Protein AF-E2C8U4-F1 (afdb_monomer)

Solvent-accessible surface area (backbone atoms only — not comparable to full-atom values): 4591 Å² total; per-residue (Å²): 115,46,83,35,76,90,38,60,66,26,31,32,26,52,85,78,51,61,90,83,55,64,63,44,63,88,51,58,53,73,48,65,88,81,57,102,53,72,44,69,33,69,6,29,31,72,42,80,55,97,88,38,81,43,74,28,32,29,31,62,76,79,54,93,56,94,63,64,23,41,36,12,44,58,69,80,106

Radius of gyration: 11.53 Å; Cα contacts (8 Å, |Δi|>4): 149; chains: 1; bounding box: 30×26×25 Å

Sequence (77 aa):
FMIDTGAAPNFIKRRSIHPENEINTNDIILLSGITNGNIATFGSSEIKYMGHTILLHVVDDKLPITQEGILGSDFLR

Nearest PDB structures (foldseek):
  7bgu-assembly2_D  TM=6.301E-01  e=8.621E-03  Mason-Pfizer monkey virus
  3mce-assembly1_B  TM=4.249E-01  e=6.376E+00  Homo sapiens
  9f1d-assembly1_Ct  TM=3.639E-01  e=6.787E+00  Homo sapiens
  3gfg-assembly2_D  TM=2.741E-01  e=6.376E+00  Bacillus subtilis subsp. subtilis str. 168
  3gfg-assembly3_E  TM=2.729E-01  e=7.687E+00  Bacillus subtilis subsp. subtilis str. 168

Organism: Harpegnathos saltator (NCBI:txid610380)

Structure (mmCIF, N/CA/C/O backbone):
data_AF-E2C8U4-F1
#
_entry.id   AF-E2C8U4-F1
#
loop_
_atom_site.group_PDB
_atom_site.id
_atom_site.type_symbol
_atom_site.label_atom_id
_atom_site.label_alt_id
_atom_site.label_comp_id
_atom_site.label_asym_id
_atom_site.label_entity_id
_atom_site.label_seq_id
_atom_site.pdbx_PDB_ins_code
_atom_site.Cartn_x
_atom_site.Cartn_y
_atom_site.Cartn_z
_atom_site.occupancy
_atom_site.B_iso_or_equiv
_atom_site.auth_seq_id
_atom_site.auth_comp_id
_atom_site.auth_asym_id
_atom_site.auth_atom_id
_atom_site.pdbx_PDB_model_num
ATOM 1 N N . PHE A 1 1 ? -11.247 1.631 -3.789 1.00 90.75 1 PHE A N 1
ATOM 2 C CA . PHE A 1 1 ? -10.339 0.490 -3.997 1.00 90.75 1 PHE A CA 1
ATOM 3 C C . PHE A 1 1 ? -10.716 -0.252 -5.266 1.00 90.75 1 PHE A C 1
ATOM 5 O O . PHE A 1 1 ? -11.877 -0.194 -5.652 1.00 90.75 1 PHE A O 1
ATOM 12 N N . MET A 1 2 ? -9.766 -0.947 -5.885 1.00 94.12 2 MET A N 1
ATOM 13 C CA . MET A 1 2 ? -10.040 -2.081 -6.775 1.00 94.12 2 MET A CA 1
ATOM 14 C C . MET A 1 2 ? -9.738 -3.371 -6.019 1.00 94.12 2 MET A C 1
ATOM 16 O O . MET A 1 2 ? -8.782 -3.406 -5.250 1.00 94.12 2 MET A O 1
ATOM 20 N N . ILE A 1 3 ? -10.564 -4.397 -6.208 1.00 93.81 3 ILE A N 1
ATOM 21 C CA . ILE A 1 3 ? -10.309 -5.732 -5.662 1.00 93.81 3 ILE A CA 1
ATOM 22 C C . ILE A 1 3 ? -9.464 -6.483 -6.687 1.00 93.81 3 ILE A C 1
ATOM 24 O O . ILE A 1 3 ? -9.867 -6.585 -7.845 1.00 93.81 3 ILE A O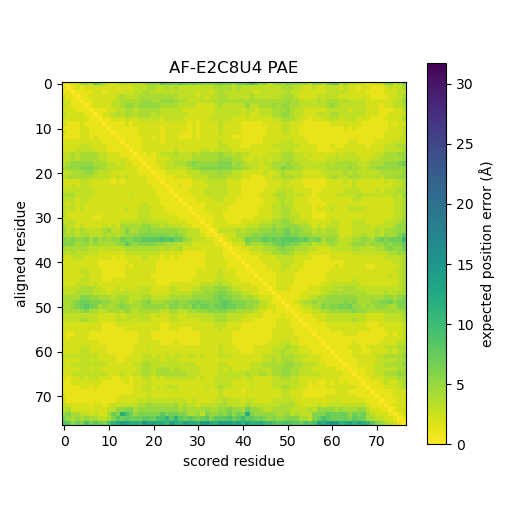 1
ATOM 28 N N . ASP A 1 4 ? -8.308 -6.981 -6.266 1.00 93.94 4 ASP A N 1
ATOM 29 C CA . ASP A 1 4 ? -7.382 -7.730 -7.111 1.00 93.94 4 ASP A CA 1
ATOM 30 C C . ASP A 1 4 ? -6.849 -8.942 -6.345 1.00 93.94 4 ASP A C 1
ATOM 32 O O . ASP A 1 4 ? -5.929 -8.841 -5.539 1.00 93.94 4 ASP A O 1
ATOM 36 N N . THR A 1 5 ? -7.418 -10.117 -6.606 1.00 92.00 5 THR A N 1
ATOM 37 C CA . THR A 1 5 ? -6.997 -11.363 -5.949 1.00 92.00 5 THR A CA 1
ATOM 38 C C . THR A 1 5 ? -5.625 -11.861 -6.412 1.00 92.00 5 THR A C 1
ATOM 40 O O . THR A 1 5 ? -5.103 -12.802 -5.821 1.00 92.00 5 THR A O 1
ATOM 43 N N . GLY A 1 6 ? -5.052 -11.279 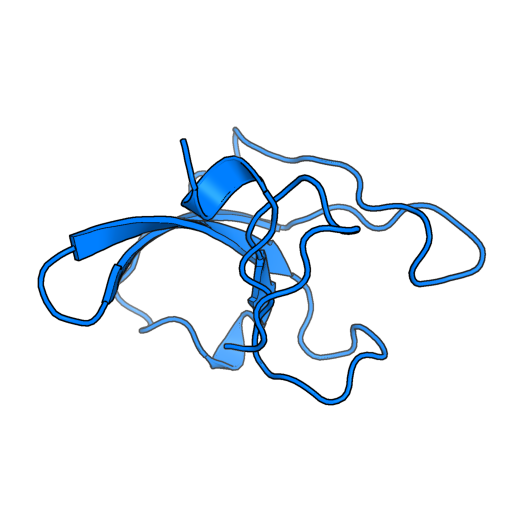-7.474 1.00 92.75 6 GLY A N 1
ATOM 44 C CA . GLY A 1 6 ? -3.675 -11.537 -7.899 1.00 92.75 6 GLY A CA 1
ATOM 45 C C . GLY A 1 6 ? -2.642 -10.782 -7.057 1.00 92.75 6 GLY A C 1
ATOM 46 O O . GLY A 1 6 ? -1.484 -11.197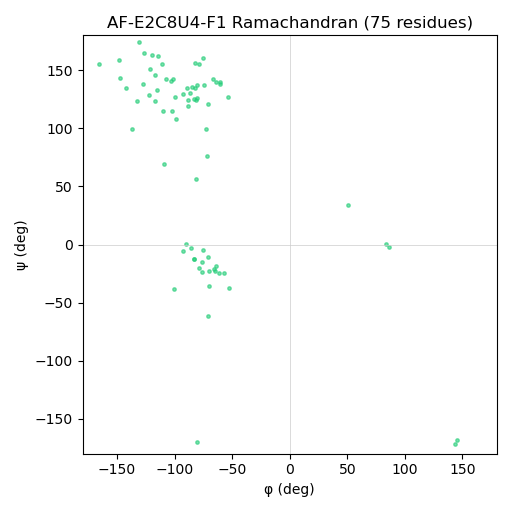 -6.995 1.00 92.75 6 GLY A O 1
ATOM 47 N N . ALA A 1 7 ? -3.056 -9.714 -6.371 1.00 93.56 7 ALA A N 1
ATOM 48 C CA . ALA A 1 7 ? -2.237 -9.013 -5.396 1.00 93.56 7 ALA A CA 1
ATOM 49 C C . ALA A 1 7 ? -2.369 -9.676 -4.018 1.00 93.56 7 ALA A C 1
ATOM 51 O O . ALA A 1 7 ? -3.473 -9.910 -3.526 1.00 93.56 7 ALA A O 1
ATOM 52 N N . ALA A 1 8 ? -1.239 -9.958 -3.367 1.00 93.50 8 ALA A N 1
ATOM 53 C CA . ALA A 1 8 ? -1.252 -10.475 -2.001 1.00 93.50 8 ALA A CA 1
ATOM 54 C C . ALA A 1 8 ? -1.683 -9.394 -0.981 1.00 93.50 8 ALA A C 1
ATOM 56 O O . ALA A 1 8 ? -2.746 -9.573 -0.377 1.00 93.50 8 ALA A O 1
ATOM 57 N N . PRO A 1 9 ? -0.952 -8.266 -0.835 1.00 95.38 9 PRO A N 1
ATOM 58 C CA . PRO A 1 9 ? -1.257 -7.266 0.182 1.00 95.38 9 PRO A CA 1
ATOM 59 C C . PRO A 1 9 ? -2.366 -6.302 -0.242 1.00 95.38 9 PRO A C 1
ATOM 61 O O . PRO A 1 9 ? -2.556 -6.006 -1.424 1.00 95.38 9 PRO A O 1
ATOM 64 N N . ASN A 1 10 ? -3.024 -5.712 0.754 1.00 96.06 10 ASN A N 1
ATOM 65 C CA . ASN A 1 10 ? -3.844 -4.521 0.562 1.00 96.06 10 ASN A CA 1
ATOM 66 C C . ASN A 1 10 ? -2.950 -3.278 0.626 1.00 96.06 10 ASN A C 1
ATOM 68 O O . ASN A 1 10 ? -2.119 -3.162 1.529 1.00 96.06 10 ASN A O 1
ATOM 72 N N . PHE A 1 11 ? -3.124 -2.320 -0.282 1.00 96.94 11 PHE A N 1
ATOM 73 C CA . PHE A 1 11 ? -2.343 -1.085 -0.247 1.00 96.94 11 PHE A CA 1
ATOM 74 C C . PHE A 1 11 ? -3.093 0.133 -0.781 1.00 96.94 11 PHE A C 1
ATOM 76 O O . PHE A 1 11 ? -4.066 0.022 -1.528 1.00 96.94 11 PHE A O 1
ATOM 83 N N . ILE A 1 12 ? -2.639 1.320 -0.390 1.00 97.56 12 ILE A N 1
ATOM 84 C CA . ILE A 1 12 ? -3.275 2.597 -0.717 1.00 97.56 12 ILE A CA 1
ATOM 85 C C . ILE A 1 12 ? -2.235 3.710 -0.871 1.00 97.56 12 ILE A C 1
ATOM 87 O O . ILE A 1 12 ? -1.238 3.761 -0.149 1.00 97.56 12 ILE A O 1
ATOM 91 N N . LYS A 1 13 ? -2.465 4.618 -1.820 1.00 97.88 13 LYS A N 1
ATOM 92 C CA . LYS A 1 13 ? -1.637 5.808 -2.025 1.00 97.88 13 LYS A CA 1
ATOM 93 C C . LYS A 1 13 ? -1.710 6.734 -0.815 1.00 97.88 13 LYS A C 1
ATOM 95 O O . LYS A 1 13 ? -2.780 6.950 -0.240 1.00 97.88 13 LYS A O 1
ATOM 100 N N . ARG A 1 14 ? -0.566 7.307 -0.436 1.00 97.19 14 ARG A N 1
ATOM 101 C CA . ARG A 1 14 ? -0.414 8.169 0.745 1.00 97.19 14 ARG A CA 1
ATOM 102 C C . ARG A 1 14 ? -1.413 9.325 0.784 1.00 97.19 14 ARG A C 1
ATOM 104 O O . ARG A 1 14 ? -1.893 9.650 1.872 1.00 97.19 14 ARG A O 1
ATOM 111 N N . ARG A 1 15 ? -1.737 9.927 -0.363 1.00 96.88 15 ARG A N 1
ATOM 112 C CA . ARG A 1 15 ? -2.708 11.031 -0.481 1.00 96.88 15 ARG A CA 1
ATOM 113 C C . ARG A 1 15 ? -4.143 10.649 -0.138 1.00 96.88 15 ARG A C 1
ATOM 115 O O . ARG A 1 15 ? -4.948 11.530 0.137 1.00 96.88 15 ARG A O 1
ATOM 122 N N . SER A 1 16 ? -4.477 9.362 -0.189 1.00 95.62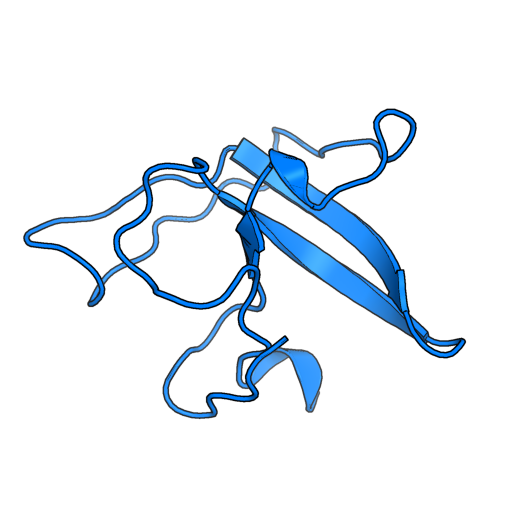 16 SER A N 1
ATOM 123 C CA . SER A 1 16 ? -5.832 8.868 0.073 1.00 95.62 16 SER A CA 1
ATOM 124 C C . SER A 1 16 ? -6.051 8.478 1.535 1.00 95.62 16 SER A C 1
ATOM 126 O O . SER A 1 16 ? -7.172 8.145 1.910 1.00 95.62 16 SER A O 1
ATOM 128 N N . ILE A 1 17 ? -4.999 8.518 2.359 1.00 93.12 17 ILE A N 1
ATOM 129 C CA . ILE A 1 17 ? -5.082 8.301 3.803 1.00 93.12 17 ILE A CA 1
ATOM 130 C C . ILE A 1 17 ? -5.335 9.636 4.506 1.00 93.12 17 ILE A C 1
ATOM 132 O O . ILE A 1 17 ? -4.671 10.635 4.213 1.00 93.12 17 ILE A O 1
ATOM 136 N N . HIS A 1 18 ? -6.269 9.645 5.462 1.00 91.88 18 HIS A N 1
ATOM 137 C CA . HIS A 1 18 ? -6.534 10.825 6.281 1.00 91.88 18 HIS A CA 1
ATOM 138 C C . HIS A 1 18 ? -5.272 11.214 7.075 1.00 91.88 18 HIS A C 1
ATOM 140 O O . HIS A 1 18 ? -4.604 10.330 7.607 1.00 91.88 18 HIS A O 1
ATOM 146 N N . PRO A 1 19 ? -4.920 12.506 7.201 1.00 89.69 19 PRO A N 1
ATOM 147 C CA . PRO A 1 19 ? -3.682 12.921 7.870 1.00 89.69 19 PRO A CA 1
ATOM 148 C C . PRO A 1 19 ? -3.525 12.437 9.318 1.00 89.69 19 PRO A C 1
ATOM 150 O O . PRO A 1 19 ? -2.400 12.325 9.790 1.00 89.69 19 PRO A O 1
ATOM 153 N N . GLU A 1 20 ? -4.636 12.159 10.000 1.00 92.06 20 GLU A N 1
ATOM 154 C CA . GLU A 1 20 ? -4.659 11.668 11.386 1.00 92.06 20 GLU A CA 1
ATOM 155 C C . GLU A 1 20 ? -4.456 10.151 11.511 1.00 92.06 20 GLU A C 1
ATOM 157 O O . GLU A 1 20 ? -4.242 9.658 12.614 1.00 92.06 20 GLU A O 1
ATOM 162 N N . ASN A 1 21 ? -4.530 9.391 10.414 1.00 94.00 21 ASN A N 1
ATOM 163 C CA . ASN A 1 21 ? -4.219 7.966 10.460 1.00 94.00 21 ASN A CA 1
ATOM 164 C C . ASN A 1 21 ? -2.711 7.778 10.645 1.00 94.00 21 ASN A C 1
ATOM 166 O O . ASN A 1 21 ? -1.906 8.194 9.806 1.00 94.00 21 ASN A O 1
ATOM 170 N N . GLU A 1 22 ? -2.338 7.107 11.731 1.00 95.88 22 GLU A N 1
ATOM 171 C CA . GLU A 1 22 ? -0.954 6.738 11.991 1.00 95.88 22 GLU A CA 1
ATOM 172 C C . GLU A 1 22 ? -0.464 5.706 10.969 1.00 95.88 22 GLU A C 1
ATOM 174 O O . GLU A 1 22 ? -1.203 4.814 10.541 1.00 95.88 22 GLU A O 1
ATOM 179 N N . ILE A 1 23 ? 0.802 5.840 10.577 1.00 97.81 23 ILE A N 1
ATOM 180 C CA . ILE A 1 23 ? 1.495 4.880 9.720 1.00 97.81 23 ILE A CA 1
ATOM 181 C C . ILE A 1 23 ? 2.540 4.187 10.588 1.00 97.81 23 ILE A C 1
ATOM 183 O O . ILE A 1 23 ? 3.490 4.825 11.043 1.00 97.81 23 ILE A O 1
ATOM 187 N N . ASN A 1 24 ? 2.377 2.886 10.805 1.00 98.00 24 ASN A N 1
ATOM 188 C CA . ASN A 1 24 ? 3.369 2.056 11.465 1.00 98.00 24 ASN A CA 1
ATOM 189 C C . ASN A 1 24 ? 4.556 1.833 10.523 1.00 98.00 24 ASN A C 1
ATOM 191 O O . ASN A 1 24 ? 4.531 0.975 9.640 1.00 98.00 24 ASN A O 1
ATOM 195 N N . THR A 1 25 ? 5.616 2.606 10.732 1.00 97.81 25 THR A N 1
ATOM 196 C CA . THR A 1 25 ? 6.838 2.561 9.920 1.00 97.81 25 THR A CA 1
ATOM 197 C C . THR A 1 25 ? 7.731 1.354 10.213 1.00 97.81 25 THR A C 1
ATOM 199 O O . THR A 1 25 ? 8.719 1.156 9.512 1.00 97.81 25 THR A O 1
ATOM 202 N N . ASN A 1 26 ? 7.395 0.524 11.209 1.00 98.06 26 ASN A N 1
ATOM 203 C CA . ASN A 1 26 ? 8.090 -0.744 11.450 1.00 98.06 26 ASN A CA 1
ATOM 204 C C . ASN A 1 26 ? 7.567 -1.882 10.559 1.00 98.06 26 ASN A C 1
ATOM 206 O O . ASN A 1 26 ? 8.202 -2.930 10.481 1.00 98.06 26 ASN A O 1
ATOM 210 N N . ASP A 1 27 ? 6.424 -1.686 9.896 1.00 97.56 27 ASP A N 1
ATOM 211 C CA . ASP A 1 27 ? 5.768 -2.684 9.051 1.00 97.56 27 ASP A CA 1
ATOM 212 C C . ASP A 1 27 ? 5.878 -2.312 7.565 1.00 97.56 27 ASP A C 1
ATOM 214 O O . ASP A 1 27 ? 4.928 -1.882 6.902 1.00 97.56 27 ASP A O 1
ATOM 218 N N . ILE A 1 28 ? 7.108 -2.403 7.059 1.00 98.06 28 ILE A N 1
ATOM 219 C CA . ILE A 1 28 ? 7.448 -2.114 5.667 1.00 98.06 28 ILE A CA 1
ATOM 220 C C . ILE A 1 28 ? 7.556 -3.425 4.898 1.00 98.06 28 ILE A C 1
ATOM 222 O O . ILE A 1 28 ? 8.357 -4.294 5.244 1.00 98.06 28 ILE A O 1
ATOM 226 N N . ILE A 1 29 ? 6.825 -3.518 3.790 1.00 97.12 29 ILE A N 1
ATOM 227 C CA . ILE A 1 29 ? 6.958 -4.617 2.836 1.00 97.12 29 ILE A CA 1
ATOM 228 C C . ILE A 1 29 ? 7.487 -4.115 1.493 1.00 97.12 29 ILE A C 1
ATOM 230 O O . ILE A 1 29 ? 7.437 -2.924 1.170 1.00 97.12 29 ILE A O 1
ATOM 234 N N . LEU A 1 30 ? 7.994 -5.052 0.696 1.00 97.12 30 LEU A N 1
ATOM 235 C CA . LEU A 1 30 ? 8.433 -4.813 -0.672 1.00 97.12 30 LEU A CA 1
ATOM 236 C C . LEU A 1 30 ? 7.375 -5.334 -1.644 1.00 97.12 30 LEU A C 1
ATOM 238 O O . LEU A 1 30 ? 7.136 -6.537 -1.726 1.00 97.12 30 LEU A O 1
ATOM 242 N N . LEU A 1 31 ? 6.765 -4.425 -2.399 1.00 95.44 31 LEU A N 1
ATOM 243 C CA . LEU A 1 31 ? 5.841 -4.753 -3.478 1.00 95.44 31 LEU A CA 1
ATOM 244 C C . LEU A 1 31 ? 6.623 -5.087 -4.746 1.00 95.44 31 LEU A C 1
ATOM 246 O O . LEU A 1 31 ? 7.530 -4.347 -5.122 1.00 95.44 31 LEU A O 1
ATOM 250 N N . SER A 1 32 ? 6.240 -6.162 -5.426 1.00 94.69 32 SER A N 1
ATOM 251 C CA . SER A 1 32 ? 6.801 -6.582 -6.713 1.00 94.69 32 SER A CA 1
ATOM 252 C C . SER A 1 32 ? 5.686 -6.775 -7.748 1.00 94.69 32 SER A C 1
ATOM 254 O O . SER A 1 32 ? 4.506 -6.806 -7.405 1.00 94.69 32 SER A O 1
ATOM 256 N N . GLY A 1 33 ? 6.045 -6.846 -9.034 1.00 92.81 33 GLY A N 1
ATOM 257 C CA . GLY A 1 33 ? 5.085 -7.084 -10.125 1.00 92.81 33 GLY A CA 1
ATOM 258 C C . GLY A 1 33 ? 4.340 -5.843 -10.636 1.00 92.81 33 GLY A C 1
ATOM 259 O O . GLY A 1 33 ? 3.547 -5.959 -11.563 1.00 92.81 33 GLY A O 1
ATOM 260 N N . ILE A 1 34 ? 4.617 -4.660 -10.076 1.00 90.56 34 ILE A N 1
ATOM 261 C CA . ILE A 1 34 ? 4.027 -3.377 -10.506 1.00 90.56 34 ILE A CA 1
ATOM 262 C C . ILE A 1 34 ? 4.999 -2.591 -11.399 1.00 90.56 34 ILE A C 1
ATOM 264 O O . ILE A 1 34 ? 4.595 -1.950 -12.367 1.00 90.56 34 ILE A O 1
ATOM 268 N N . THR A 1 35 ? 6.293 -2.631 -11.080 1.00 90.75 35 THR A N 1
ATOM 269 C CA . THR A 1 35 ? 7.363 -1.959 -11.829 1.00 90.75 35 THR A CA 1
ATOM 270 C C . THR A 1 35 ? 8.510 -2.925 -12.110 1.00 90.75 35 THR A C 1
ATOM 272 O O . THR A 1 35 ? 8.520 -4.059 -11.630 1.00 90.75 35 THR A O 1
ATOM 275 N N . ASN A 1 36 ? 9.504 -2.471 -12.882 1.00 88.31 36 ASN A N 1
ATOM 276 C CA . ASN A 1 36 ? 10.777 -3.177 -13.027 1.00 88.31 36 ASN A CA 1
ATOM 277 C C . ASN A 1 36 ? 11.590 -3.036 -11.729 1.00 88.31 36 ASN A C 1
ATOM 279 O O . ASN A 1 36 ? 12.504 -2.219 -11.644 1.00 88.31 36 ASN A O 1
ATOM 283 N N . GLY A 1 37 ? 11.211 -3.791 -10.700 1.00 92.38 37 GLY A N 1
ATOM 284 C CA . GLY A 1 37 ? 11.863 -3.797 -9.397 1.00 92.38 37 GLY A CA 1
ATOM 285 C C . GLY A 1 37 ? 10.885 -3.973 -8.242 1.00 92.38 37 GLY A C 1
ATOM 286 O O . GLY A 1 37 ? 9.697 -4.231 -8.433 1.00 92.38 37 GLY A O 1
ATOM 287 N N . ASN A 1 38 ? 11.424 -3.814 -7.035 1.00 94.38 38 ASN A N 1
ATOM 288 C CA . ASN A 1 38 ? 10.644 -3.805 -5.808 1.00 94.38 38 ASN A CA 1
ATOM 289 C C . ASN A 1 38 ? 10.438 -2.369 -5.328 1.00 94.38 38 ASN A C 1
ATOM 291 O O . ASN A 1 38 ? 11.353 -1.548 -5.406 1.00 94.38 38 ASN A O 1
ATOM 295 N N . ILE A 1 39 ? 9.258 -2.084 -4.787 1.00 94.81 39 ILE A N 1
ATOM 296 C CA . ILE A 1 39 ? 8.921 -0.791 -4.192 1.00 94.81 39 ILE A CA 1
ATOM 297 C C . ILE A 1 39 ? 8.628 -0.998 -2.714 1.00 94.81 39 ILE A C 1
ATOM 299 O O . ILE A 1 39 ? 7.757 -1.787 -2.356 1.00 94.81 39 ILE A O 1
ATOM 303 N N . ALA A 1 40 ? 9.350 -0.278 -1.859 1.00 97.19 40 ALA A N 1
ATOM 304 C CA . ALA A 1 40 ? 9.068 -0.259 -0.433 1.00 97.19 40 ALA A CA 1
ATOM 305 C C . ALA A 1 40 ? 7.818 0.575 -0.135 1.00 97.19 40 ALA A C 1
ATOM 307 O O . ALA A 1 40 ? 7.636 1.669 -0.673 1.00 97.19 40 ALA A O 1
ATOM 308 N N . THR A 1 41 ? 6.974 0.060 0.749 1.00 98.25 41 THR A N 1
ATOM 309 C CA . THR A 1 41 ? 5.871 0.816 1.348 1.00 98.25 41 THR A CA 1
ATOM 310 C C . THR A 1 41 ? 6.413 1.788 2.401 1.00 98.25 41 THR A C 1
ATOM 312 O O . THR A 1 41 ? 7.493 1.580 2.946 1.00 98.25 41 THR A O 1
ATOM 315 N N . PHE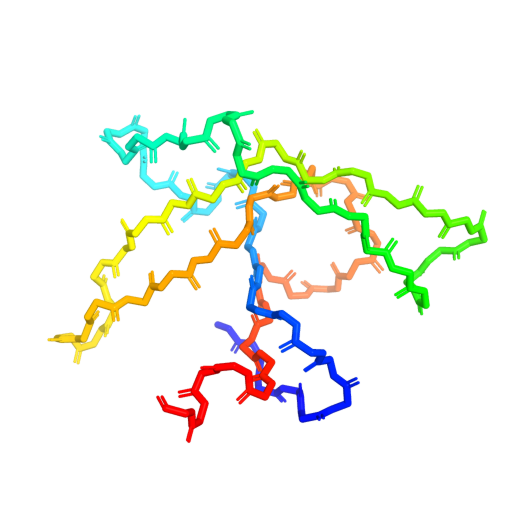 A 1 42 ? 5.651 2.817 2.764 1.00 98.12 42 PHE A N 1
ATOM 316 C CA . PHE A 1 42 ? 5.986 3.691 3.897 1.00 98.12 42 PHE A CA 1
ATOM 317 C C . PHE A 1 42 ? 5.696 3.055 5.264 1.00 98.12 42 PHE A C 1
ATOM 319 O O . PHE A 1 42 ? 6.156 3.560 6.284 1.00 98.12 42 PHE A O 1
ATOM 326 N N . GLY A 1 43 ? 4.922 1.974 5.286 1.00 98.38 43 GLY A N 1
ATOM 327 C CA . GLY A 1 43 ? 4.460 1.298 6.492 1.00 98.38 43 GLY A CA 1
ATOM 328 C C . GLY A 1 43 ? 3.057 0.743 6.279 1.00 98.38 43 GLY A C 1
ATOM 329 O O . GLY A 1 43 ? 2.550 0.767 5.151 1.00 98.38 43 GLY A O 1
ATOM 330 N N . SER A 1 44 ? 2.410 0.314 7.356 1.00 98.12 44 SER A N 1
ATOM 331 C CA . SER A 1 44 ? 0.990 -0.043 7.358 1.00 98.12 44 SER A CA 1
ATOM 332 C C . SER A 1 44 ? 0.152 0.946 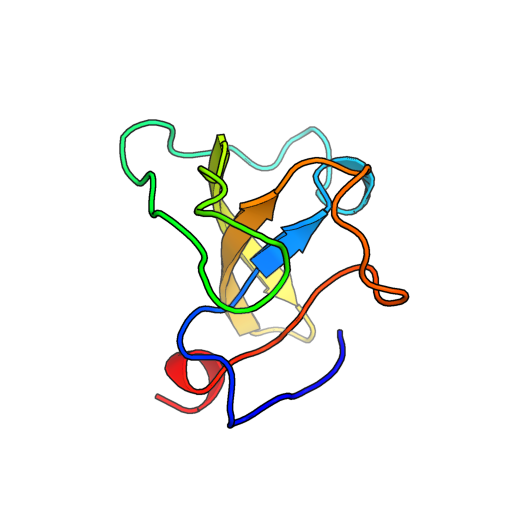8.163 1.00 98.12 44 SER A C 1
ATOM 334 O O . SER A 1 44 ? 0.652 1.656 9.031 1.00 98.12 44 SER A O 1
ATOM 336 N N . SER A 1 45 ? -1.131 1.042 7.841 1.00 97.50 45 SER A N 1
ATOM 337 C CA . SER A 1 45 ? -2.099 1.861 8.560 1.00 97.50 45 SER A CA 1
ATOM 338 C C . SER A 1 45 ? -3.429 1.127 8.626 1.00 97.50 45 SER A C 1
ATOM 340 O O . SER A 1 45 ? -3.894 0.571 7.626 1.00 97.50 45 SER A O 1
ATOM 342 N N . GLU A 1 46 ? -4.043 1.125 9.804 1.00 95.69 46 GLU A N 1
ATOM 343 C CA . GLU A 1 46 ? -5.414 0.664 9.972 1.00 95.69 46 GLU A CA 1
ATOM 344 C C . GLU A 1 46 ? -6.381 1.794 9.624 1.00 95.69 46 GLU A C 1
ATOM 346 O O . GLU A 1 46 ? -6.325 2.891 10.191 1.00 95.69 46 GLU A O 1
ATOM 351 N N . ILE A 1 47 ? -7.305 1.522 8.705 1.00 92.50 47 ILE A N 1
ATOM 352 C CA . ILE A 1 47 ? -8.367 2.463 8.350 1.00 92.50 47 ILE A CA 1
ATOM 353 C C . ILE A 1 47 ? -9.738 1.846 8.593 1.00 92.50 47 ILE A C 1
ATOM 355 O O . ILE A 1 47 ? -9.930 0.640 8.447 1.00 92.50 47 ILE A O 1
ATOM 359 N N . LYS A 1 48 ? -10.728 2.691 8.891 1.00 89.88 48 LYS A N 1
ATOM 360 C CA . LYS A 1 48 ? -12.137 2.293 8.852 1.00 89.88 48 LYS A CA 1
ATOM 361 C C . LYS A 1 48 ? -12.692 2.522 7.453 1.00 89.88 48 LYS A C 1
ATOM 363 O O . LYS A 1 48 ? -12.754 3.658 6.989 1.00 89.88 48 LYS A O 1
ATOM 368 N N . TYR A 1 49 ? -13.151 1.462 6.806 1.00 83.69 49 TYR A N 1
ATOM 369 C CA . TYR A 1 49 ? -13.797 1.518 5.502 1.00 83.69 49 TYR A CA 1
ATOM 370 C C . TYR A 1 49 ? -15.085 0.697 5.525 1.00 83.69 49 TYR A C 1
ATOM 372 O O . TYR A 1 49 ? -15.079 -0.476 5.884 1.00 83.69 49 TYR A O 1
ATOM 380 N N . MET A 1 50 ? -16.209 1.333 5.183 1.00 84.88 50 MET A N 1
ATOM 381 C CA . MET A 1 50 ? -17.546 0.713 5.188 1.00 84.88 50 MET A CA 1
ATOM 382 C C . MET A 1 50 ? -17.903 -0.018 6.500 1.00 84.88 50 MET A C 1
ATOM 384 O O . MET A 1 50 ? -18.595 -1.026 6.485 1.00 84.88 50 MET A O 1
ATOM 388 N N . GLY A 1 51 ? -17.435 0.493 7.645 1.00 87.69 51 GLY A N 1
ATOM 389 C CA . GLY A 1 51 ? -17.684 -0.104 8.964 1.00 87.69 51 GLY A CA 1
ATOM 390 C C . GLY A 1 51 ? -16.696 -1.200 9.380 1.00 87.69 51 GLY A C 1
ATOM 391 O O . GLY A 1 51 ? -16.776 -1.670 10.511 1.00 87.69 51 GLY A O 1
ATOM 392 N N . HIS A 1 52 ? -15.739 -1.555 8.523 1.00 86.94 52 HIS A N 1
ATOM 393 C CA . HIS A 1 52 ? -14.702 -2.547 8.801 1.00 86.94 52 HIS A CA 1
ATOM 394 C C . HIS A 1 52 ? -13.343 -1.880 9.018 1.00 86.94 52 HIS A C 1
ATOM 396 O O . HIS A 1 52 ? -13.015 -0.905 8.339 1.00 86.94 52 HIS A O 1
ATOM 402 N N . THR A 1 53 ? -12.546 -2.409 9.946 1.00 91.75 53 THR A N 1
ATOM 403 C CA . THR A 1 53 ? -11.125 -2.057 10.053 1.00 91.75 53 THR A CA 1
ATOM 404 C C . THR A 1 53 ? -10.350 -2.860 9.017 1.00 91.75 53 THR A C 1
ATOM 406 O O . THR A 1 53 ? -10.466 -4.081 8.978 1.00 91.75 53 THR A O 1
ATOM 409 N N . ILE A 1 54 ? -9.579 -2.176 8.177 1.00 92.56 54 ILE A N 1
ATOM 410 C CA . ILE A 1 54 ? -8.737 -2.787 7.149 1.00 92.56 54 ILE A CA 1
ATOM 411 C C . ILE A 1 54 ? -7.299 -2.345 7.394 1.00 92.56 54 ILE A C 1
ATOM 413 O O . ILE A 1 54 ? -7.034 -1.145 7.492 1.00 92.56 54 ILE A O 1
ATOM 417 N N . LEU A 1 55 ? -6.380 -3.307 7.449 1.00 95.50 55 LEU A N 1
ATOM 418 C CA . LEU A 1 55 ? -4.946 -3.040 7.415 1.00 95.50 55 LEU A CA 1
ATOM 419 C C . LEU A 1 55 ? -4.506 -2.824 5.961 1.00 95.50 55 LEU A C 1
ATOM 421 O O . LEU A 1 55 ? -4.739 -3.678 5.100 1.00 95.50 55 LEU A O 1
ATOM 425 N N . LEU A 1 56 ? -3.886 -1.676 5.689 1.00 97.25 56 LEU A N 1
ATOM 426 C CA . LEU A 1 56 ? -3.382 -1.298 4.370 1.00 97.25 56 LEU A CA 1
ATOM 427 C C . LEU A 1 56 ? -1.919 -0.897 4.452 1.00 97.25 56 LEU A C 1
ATOM 429 O O . LEU A 1 56 ? -1.545 -0.111 5.318 1.00 97.25 56 LEU A O 1
ATOM 433 N N . HIS A 1 57 ? -1.116 -1.322 3.483 1.00 98.12 57 HIS A N 1
ATOM 434 C CA . HIS A 1 57 ? 0.201 -0.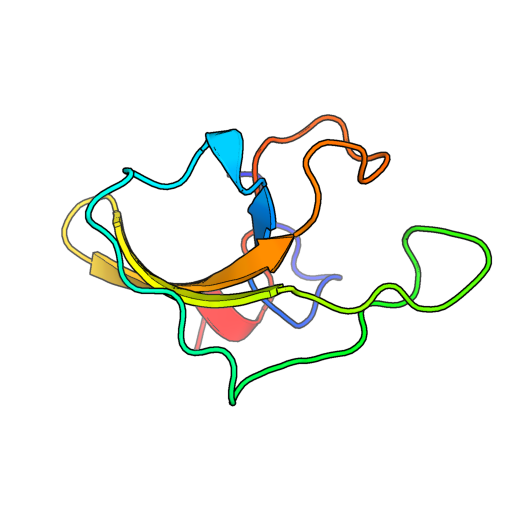736 3.288 1.00 98.12 57 HIS A CA 1
ATOM 435 C C . HIS A 1 57 ? 0.124 0.586 2.526 1.00 98.12 57 HIS A C 1
ATOM 437 O O . HIS A 1 57 ? -0.585 0.725 1.528 1.00 98.12 57 HIS A O 1
ATOM 443 N N . VAL A 1 58 ? 0.884 1.572 2.985 1.00 98.19 58 VAL A N 1
ATOM 444 C CA . VAL A 1 58 ? 0.891 2.912 2.398 1.00 98.19 58 VAL A CA 1
ATOM 445 C C . VAL A 1 58 ? 1.984 3.003 1.346 1.00 98.19 58 VAL A C 1
ATOM 447 O O . VAL A 1 58 ? 3.135 2.672 1.621 1.00 98.19 58 VAL A O 1
ATOM 450 N N . VAL A 1 59 ? 1.650 3.472 0.148 1.00 98.06 59 VAL A N 1
ATOM 451 C CA . VAL A 1 59 ? 2.591 3.588 -0.979 1.00 98.06 59 VAL A CA 1
ATOM 452 C C . VAL A 1 59 ? 2.736 5.028 -1.462 1.00 98.06 59 VAL A C 1
ATOM 454 O O . VAL A 1 59 ? 1.896 5.886 -1.178 1.00 98.06 59 VAL A O 1
ATOM 457 N N . ASP A 1 60 ? 3.805 5.285 -2.216 1.00 96.94 60 ASP A N 1
ATOM 458 C CA . ASP A 1 60 ? 4.031 6.562 -2.897 1.00 96.94 60 ASP A CA 1
ATOM 459 C C . ASP A 1 60 ? 2.901 6.871 -3.895 1.00 96.94 60 ASP A C 1
ATOM 461 O O . ASP A 1 60 ? 2.430 6.000 -4.632 1.00 96.94 60 ASP A O 1
ATOM 465 N N . ASP A 1 61 ? 2.482 8.136 -3.953 1.00 97.44 61 ASP A N 1
ATOM 466 C CA . ASP A 1 61 ? 1.430 8.613 -4.857 1.00 97.44 61 ASP A CA 1
ATOM 467 C C . ASP A 1 61 ? 1.800 8.479 -6.344 1.00 97.44 61 ASP A C 1
ATOM 469 O O . ASP A 1 61 ? 0.921 8.513 -7.213 1.00 97.44 61 ASP A O 1
ATOM 473 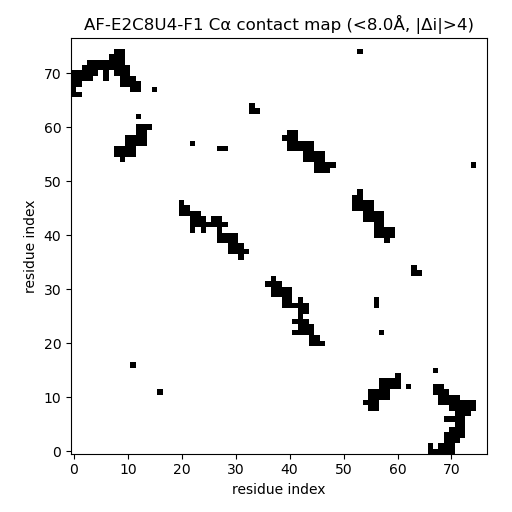N N . LYS A 1 62 ? 3.097 8.324 -6.637 1.00 95.81 62 LYS A N 1
ATOM 474 C CA . LYS A 1 62 ? 3.668 8.112 -7.972 1.00 95.81 62 LYS A CA 1
ATOM 475 C C . LYS A 1 62 ? 3.672 6.646 -8.403 1.00 95.81 62 LYS A C 1
ATOM 477 O O . LYS A 1 62 ? 4.090 6.369 -9.528 1.00 95.81 62 LYS A O 1
ATOM 482 N N . LEU A 1 63 ? 3.235 5.710 -7.552 1.00 94.81 63 LEU A N 1
ATOM 483 C CA . LEU A 1 63 ? 3.103 4.304 -7.936 1.00 94.81 63 LEU A CA 1
ATOM 484 C C . LEU A 1 63 ? 2.238 4.204 -9.212 1.00 94.81 63 LEU A C 1
ATOM 486 O O . LEU A 1 63 ? 1.129 4.757 -9.219 1.00 94.81 63 LEU A O 1
ATOM 490 N N . PRO A 1 64 ? 2.710 3.537 -10.288 1.00 94.31 64 PRO A N 1
ATOM 491 C CA . PRO A 1 64 ? 2.099 3.612 -11.615 1.00 94.31 64 PRO A CA 1
ATOM 492 C C . PRO A 1 64 ? 0.882 2.686 -11.744 1.00 94.31 64 PRO A C 1
ATOM 494 O O . PRO A 1 64 ? 0.801 1.843 -12.630 1.00 94.31 64 PRO A O 1
ATOM 497 N N . ILE A 1 65 ? -0.086 2.865 -10.849 1.00 94.00 65 ILE A N 1
ATOM 498 C CA . ILE A 1 65 ? -1.411 2.258 -10.917 1.00 94.00 65 ILE A CA 1
ATOM 499 C C . ILE A 1 65 ? -2.466 3.355 -11.053 1.00 94.00 65 ILE A C 1
ATOM 501 O O . ILE A 1 65 ? -2.327 4.451 -10.497 1.00 94.00 65 ILE A O 1
ATOM 505 N N . THR A 1 66 ? -3.536 3.068 -11.792 1.00 94.19 66 THR A N 1
ATOM 506 C CA . THR A 1 66 ? -4.630 4.027 -12.000 1.00 94.19 66 THR A CA 1
ATOM 507 C C . THR A 1 66 ? -5.442 4.237 -10.727 1.00 94.19 66 THR A C 1
ATOM 509 O O . THR A 1 66 ? -5.895 5.345 -10.460 1.00 94.19 66 THR A O 1
ATOM 512 N N . GLN A 1 67 ? -5.625 3.186 -9.930 1.00 96.19 67 GLN A N 1
ATOM 513 C CA . GLN A 1 67 ? -6.437 3.231 -8.723 1.00 96.19 67 GLN A CA 1
ATOM 514 C C . GLN A 1 67 ? -5.693 3.880 -7.556 1.00 96.19 67 GLN A C 1
ATOM 516 O O . GLN A 1 67 ? -4.466 3.869 -7.476 1.00 96.19 67 GLN A O 1
ATOM 521 N N . GLU A 1 68 ? -6.463 4.419 -6.616 1.00 95.94 68 GLU A N 1
ATOM 522 C CA . GLU A 1 68 ? -5.924 4.982 -5.376 1.00 95.94 68 GLU A CA 1
ATOM 523 C C . GLU A 1 68 ? -5.516 3.905 -4.364 1.00 95.94 68 GLU A C 1
ATOM 525 O O . GLU A 1 68 ? -4.659 4.141 -3.523 1.00 95.94 68 GLU A O 1
ATOM 530 N N . GLY A 1 69 ? -6.091 2.706 -4.460 1.00 95.81 69 GLY A N 1
ATOM 531 C CA . GLY A 1 69 ? -5.720 1.579 -3.615 1.00 95.81 69 GLY A CA 1
ATOM 532 C C . GLY A 1 69 ? -6.258 0.253 -4.136 1.00 95.81 69 GLY A C 1
ATOM 533 O O . GLY A 1 69 ? -7.276 0.218 -4.841 1.00 95.81 69 GLY A O 1
ATOM 534 N N . ILE A 1 70 ? -5.576 -0.818 -3.749 1.00 96.62 70 ILE A N 1
ATOM 535 C CA . ILE A 1 70 ? -5.865 -2.210 -4.079 1.00 96.62 70 ILE A CA 1
ATOM 536 C C . ILE A 1 70 ? -6.226 -2.960 -2.797 1.00 96.62 70 ILE A C 1
ATOM 538 O O . ILE A 1 70 ? -5.532 -2.841 -1.789 1.00 96.62 70 ILE A O 1
ATOM 542 N N . LEU A 1 71 ? -7.311 -3.728 -2.842 1.00 95.44 71 LEU A N 1
ATOM 543 C CA . LEU A 1 71 ? -7.618 -4.760 -1.856 1.00 95.44 71 LEU A CA 1
ATOM 544 C C . LEU A 1 71 ? -7.192 -6.096 -2.458 1.00 95.44 71 LEU A C 1
ATOM 546 O O . LEU A 1 71 ? -7.798 -6.567 -3.422 1.00 95.44 71 LEU A O 1
ATOM 550 N N . GLY A 1 72 ? -6.104 -6.631 -1.918 1.00 94.88 72 GLY A N 1
ATOM 551 C CA . GLY A 1 72 ? -5.540 -7.913 -2.292 1.00 94.88 72 GLY A CA 1
ATOM 552 C C . GLY A 1 72 ? -6.264 -9.077 -1.626 1.00 94.88 72 GLY A C 1
ATOM 553 O O . GLY A 1 72 ? -7.302 -8.927 -0.976 1.00 94.88 72 GLY A O 1
ATOM 554 N N . SER A 1 73 ? -5.681 -10.265 -1.749 1.00 93.69 73 SER A N 1
ATOM 555 C CA . SER A 1 73 ? -6.202 -11.474 -1.109 1.00 93.69 73 SER A CA 1
ATOM 556 C C . SER A 1 73 ? -6.246 -11.387 0.422 1.00 93.69 73 SER A C 1
ATOM 558 O O . SER A 1 73 ? -7.080 -12.054 1.032 1.00 93.69 73 SER A O 1
ATOM 560 N N . ASP A 1 74 ? -5.412 -10.543 1.041 1.00 88.00 74 ASP A N 1
ATOM 561 C CA . ASP A 1 74 ? -5.416 -10.328 2.492 1.00 88.00 74 ASP A CA 1
ATOM 562 C C . ASP A 1 74 ? -6.712 -9.680 2.999 1.00 88.00 74 ASP A C 1
ATOM 564 O O . ASP A 1 74 ? -7.063 -9.852 4.159 1.00 88.00 74 ASP A O 1
ATOM 568 N N . PHE A 1 75 ? -7.462 -8.967 2.152 1.00 85.31 75 PHE A N 1
ATOM 569 C CA . PHE A 1 75 ? -8.782 -8.438 2.518 1.00 85.31 75 PHE A CA 1
ATOM 570 C C . PHE A 1 75 ? -9.856 -9.529 2.672 1.00 85.31 75 PHE A C 1
ATOM 572 O O . PHE A 1 75 ? -10.868 -9.307 3.330 1.00 85.31 75 PHE A O 1
ATOM 579 N N . LEU A 1 76 ? -9.666 -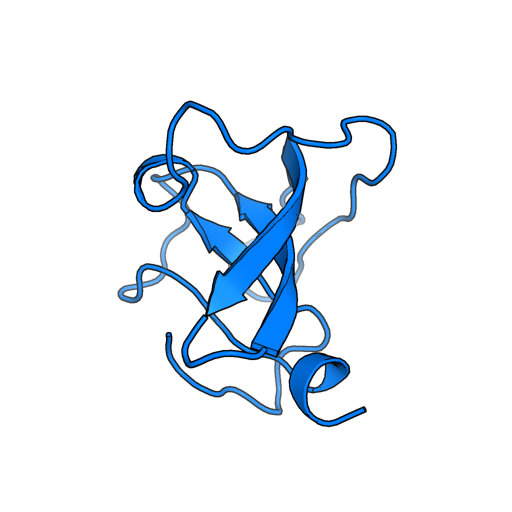10.693 2.044 1.00 79.12 76 LEU A N 1
ATOM 580 C CA . LEU A 1 76 ? -10.630 -11.800 2.068 1.00 79.12 76 LEU A CA 1
ATOM 581 C C . LEU A 1 76 ? -10.396 -12.780 3.229 1.00 79.12 76 LEU A C 1
ATOM 583 O O . LEU A 1 76 ? -11.094 -13.793 3.307 1.00 79.12 76 LEU A O 1
ATOM 587 N N . ARG A 1 77 ? -9.390 -12.521 4.069 1.00 71.44 77 ARG A N 1
ATOM 588 C CA . ARG A 1 77 ? -8.989 -13.378 5.188 1.00 71.44 77 ARG A CA 1
ATOM 589 C C . ARG A 1 77 ? -9.564 -12.906 6.514 1.00 71.44 77 ARG A C 1
ATOM 591 O O . ARG A 1 77 ? -9.793 -11.688 6.666 1.00 71.44 77 ARG A O 1
#

Foldseek 3Di:
DAEDQVDAFKAFEPVPDDPPWDFDQVAWDWDDPQDPGTFIFSHWTWDQDPNDTDIHTYHHPPRPDPDRIYDYPVVVD

Secondary structure (DSSP, 8-state):
-EE-TT-SS-EEEGGGS-TTS--BTT---EEEEEESEEEE-SEEEEEEETTEEEEEEEE-TTSS-SSSEEE-GGGG-

Mean predicted aligned error: 2.72 Å

pLDDT: mean 93.9, std 4.61, range [71.44, 98.38]